Protein AF-A0A2V7DK71-F1 (afdb_monomer)

Foldseek 3Di:
DVVVVVVVVVVVVVVVVVVVVVVVVVVVVVVVVVLVVVLVVLVVVLVVLLVVLVVLLVVLVVVCPDDDDPVRNVVSVVSNVVSVVVNVVSVVVNVVSD

Mean predicted aligned error: 5.97 Å

Structure (mmCIF, N/CA/C/O backbone):
data_AF-A0A2V7DK71-F1
#
_entry.id   AF-A0A2V7DK71-F1
#
loop_
_atom_site.group_PDB
_atom_site.id
_atom_site.type_symbol
_atom_site.label_atom_id
_atom_site.label_alt_id
_atom_site.label_comp_id
_atom_site.label_asym_id
_atom_site.label_entity_id
_atom_site.label_seq_id
_atom_site.pdbx_PDB_ins_code
_atom_site.Cartn_x
_atom_site.Cartn_y
_atom_site.Cartn_z
_atom_site.occupancy
_atom_site.B_iso_or_equiv
_atom_site.auth_seq_id
_atom_site.auth_comp_id
_atom_site.auth_asym_id
_atom_site.auth_atom_id
_atom_site.pdbx_PDB_model_num
ATOM 1 N N . MET A 1 1 ? 32.443 1.389 -58.488 1.00 63.16 1 MET A N 1
ATOM 2 C CA . MET A 1 1 ? 32.569 2.344 -57.362 1.00 63.16 1 MET A CA 1
ATOM 3 C C . MET A 1 1 ? 31.303 2.381 -56.504 1.00 63.16 1 MET A C 1
ATOM 5 O O . MET A 1 1 ? 31.432 2.447 -55.292 1.00 63.16 1 MET A O 1
ATOM 9 N N . ASP A 1 2 ? 30.110 2.264 -57.099 1.00 81.75 2 ASP A N 1
ATOM 10 C CA . ASP A 1 2 ? 28.825 2.329 -56.379 1.00 81.75 2 ASP A CA 1
ATOM 11 C C . ASP A 1 2 ? 28.556 1.140 -55.438 1.00 81.75 2 ASP A C 1
ATOM 13 O O . ASP A 1 2 ? 28.267 1.338 -54.265 1.00 81.75 2 ASP A O 1
ATOM 17 N N . LEU A 1 3 ? 28.788 -0.097 -55.897 1.00 88.00 3 LEU A N 1
ATOM 18 C CA . LEU A 1 3 ? 28.565 -1.312 -55.093 1.00 88.00 3 LEU A CA 1
ATOM 19 C C . LEU A 1 3 ? 29.361 -1.327 -53.774 1.00 88.00 3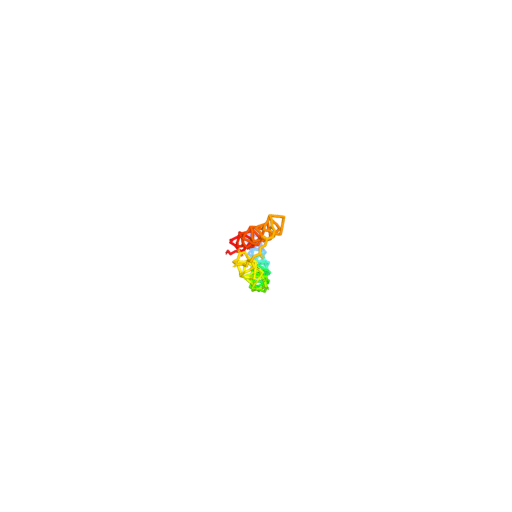 LEU A C 1
ATOM 21 O O . LEU A 1 3 ? 28.856 -1.744 -52.736 1.00 88.00 3 LEU A O 1
ATOM 25 N N . LEU A 1 4 ? 30.602 -0.837 -53.811 1.00 87.88 4 LEU A N 1
ATOM 26 C CA . LEU A 1 4 ? 31.497 -0.770 -52.651 1.00 87.88 4 LEU A CA 1
ATOM 27 C C . LEU A 1 4 ? 31.010 0.262 -51.621 1.00 87.88 4 LEU A C 1
ATOM 29 O O . LEU A 1 4 ? 31.107 0.022 -50.420 1.00 87.88 4 LEU A O 1
ATOM 33 N N . LYS A 1 5 ? 30.428 1.377 -52.086 1.00 89.69 5 LYS A N 1
ATOM 34 C CA . LYS A 1 5 ? 29.786 2.377 -51.221 1.00 89.69 5 LYS A CA 1
ATOM 35 C C . LYS A 1 5 ? 28.503 1.827 -50.604 1.00 89.69 5 LYS A C 1
ATOM 37 O O . LYS A 1 5 ? 28.343 1.919 -49.392 1.00 89.69 5 LYS A O 1
ATOM 42 N N . THR A 1 6 ? 27.638 1.192 -51.398 1.00 89.75 6 THR A N 1
ATOM 43 C CA . THR A 1 6 ? 26.405 0.561 -50.902 1.00 89.75 6 THR A CA 1
ATOM 44 C C . THR A 1 6 ? 26.704 -0.495 -49.837 1.00 89.75 6 THR A C 1
ATOM 46 O O . THR A 1 6 ? 26.080 -0.488 -48.777 1.00 89.75 6 THR A O 1
ATOM 49 N N . PHE A 1 7 ? 27.696 -1.357 -50.075 1.00 91.88 7 PHE A N 1
ATOM 50 C CA . PHE A 1 7 ? 28.109 -2.381 -49.116 1.00 91.88 7 PHE A CA 1
ATOM 51 C C . PHE A 1 7 ? 28.656 -1.779 -47.813 1.00 91.88 7 PHE A C 1
ATOM 53 O O . PHE A 1 7 ? 28.293 -2.228 -46.723 1.00 91.88 7 PHE A O 1
ATOM 60 N N . ALA A 1 8 ? 29.485 -0.732 -47.905 1.00 90.88 8 ALA A N 1
ATOM 61 C CA . ALA A 1 8 ? 30.006 -0.032 -46.733 1.00 90.88 8 ALA A CA 1
ATOM 62 C C . ALA A 1 8 ? 28.880 0.610 -45.903 1.00 90.88 8 ALA A C 1
ATOM 64 O O . ALA A 1 8 ? 28.861 0.464 -44.681 1.00 90.88 8 ALA A O 1
ATOM 65 N N . THR A 1 9 ? 27.903 1.256 -46.551 1.00 92.81 9 THR A N 1
ATOM 66 C CA . THR A 1 9 ? 26.747 1.858 -45.869 1.00 92.81 9 THR A CA 1
ATOM 67 C C . THR A 1 9 ? 25.862 0.805 -45.203 1.00 92.81 9 THR A C 1
ATOM 69 O O . THR A 1 9 ? 25.493 0.973 -44.043 1.00 92.81 9 THR A O 1
ATOM 72 N N . GLN A 1 10 ? 25.553 -0.299 -45.891 1.00 93.81 10 GLN A N 1
ATOM 73 C CA . GLN A 1 10 ? 24.758 -1.389 -45.311 1.00 93.81 10 GLN A CA 1
ATOM 74 C C . GLN A 1 10 ? 25.465 -2.044 -44.120 1.00 93.81 10 GLN A C 1
ATOM 76 O O . GLN A 1 10 ? 24.828 -2.313 -43.103 1.00 93.81 10 GLN A O 1
ATOM 81 N N . SER A 1 11 ? 26.783 -2.242 -44.207 1.00 94.62 11 SER A N 1
ATOM 82 C CA . SER A 1 11 ? 27.580 -2.787 -43.102 1.00 94.62 11 SER A CA 1
ATOM 83 C C . SER A 1 11 ? 27.588 -1.847 -41.895 1.00 94.62 11 SER A C 1
ATOM 85 O O . SER A 1 11 ? 27.372 -2.288 -40.767 1.00 94.62 11 SER A O 1
ATOM 87 N N . ALA A 1 12 ? 27.771 -0.542 -42.121 1.00 92.94 12 ALA A N 1
ATOM 88 C CA . ALA A 1 12 ? 27.716 0.460 -41.059 1.00 92.94 12 ALA A CA 1
ATOM 89 C C . ALA A 1 12 ? 26.336 0.501 -40.381 1.00 92.94 12 ALA A C 1
ATOM 91 O O . ALA A 1 12 ? 26.257 0.507 -39.152 1.00 92.94 12 ALA A O 1
ATOM 92 N N . LEU A 1 13 ? 25.255 0.450 -41.169 1.00 95.56 13 LEU A N 1
ATOM 93 C CA . LEU A 1 13 ? 23.886 0.403 -40.656 1.00 95.56 13 LEU A CA 1
ATOM 94 C C . LEU A 1 13 ? 23.629 -0.869 -39.834 1.00 95.56 13 LEU A C 1
ATOM 96 O O . LEU A 1 13 ? 23.058 -0.795 -38.750 1.00 95.56 13 LEU A O 1
ATOM 100 N N . ALA A 1 14 ? 24.084 -2.033 -40.305 1.00 94.94 14 ALA A N 1
ATOM 101 C CA . ALA A 1 14 ? 23.941 -3.293 -39.576 1.00 94.94 14 ALA A CA 1
ATOM 102 C C . ALA A 1 14 ? 24.682 -3.268 -38.227 1.00 94.94 14 ALA A C 1
ATOM 104 O O . ALA A 1 14 ? 24.135 -3.702 -37.212 1.00 94.94 14 ALA A O 1
ATOM 105 N N . ILE A 1 15 ? 25.897 -2.708 -38.190 1.00 94.88 15 ILE A N 1
ATOM 106 C CA . ILE A 1 15 ? 26.671 -2.532 -36.952 1.00 94.88 15 ILE A CA 1
ATOM 107 C C . ILE A 1 15 ? 25.954 -1.572 -35.994 1.00 94.88 15 ILE A C 1
ATOM 109 O O . ILE A 1 15 ? 25.868 -1.854 -34.795 1.00 94.88 15 ILE A O 1
ATOM 113 N N . GLN A 1 16 ? 25.416 -0.462 -36.507 1.00 95.88 16 GLN A N 1
ATOM 114 C CA . GLN A 1 16 ? 24.652 0.498 -35.711 1.00 95.88 16 GLN A CA 1
ATOM 115 C C . GLN A 1 16 ? 23.391 -0.142 -35.123 1.00 95.88 16 GLN A C 1
ATOM 117 O O . GLN A 1 16 ? 23.154 -0.018 -33.923 1.00 95.88 16 GLN A O 1
ATOM 122 N N . ASN A 1 17 ? 22.633 -0.890 -35.928 1.00 96.00 17 ASN A N 1
ATOM 123 C CA . ASN A 1 17 ? 21.453 -1.620 -35.470 1.00 96.00 17 ASN A CA 1
ATOM 124 C C . ASN A 1 17 ? 21.816 -2.635 -34.384 1.00 96.00 17 ASN A C 1
ATOM 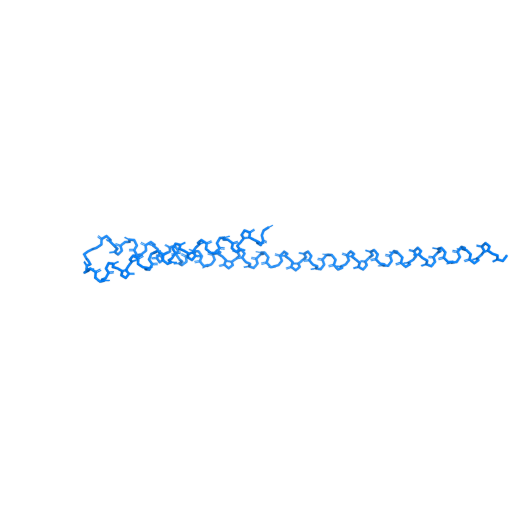126 O O . ASN A 1 17 ? 21.182 -2.659 -33.334 1.00 96.00 17 ASN A O 1
ATOM 130 N N . ALA A 1 18 ? 22.871 -3.432 -34.584 1.00 95.88 18 ALA A N 1
ATOM 1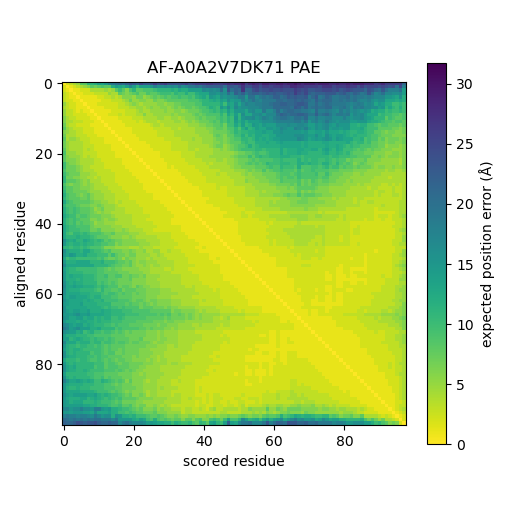31 C CA . ALA A 1 18 ? 23.330 -4.392 -33.583 1.00 95.88 18 ALA A CA 1
ATOM 132 C C . ALA A 1 18 ? 23.728 -3.713 -32.262 1.00 95.88 18 ALA A C 1
ATOM 134 O O . ALA A 1 18 ? 23.498 -4.269 -31.189 1.00 95.88 18 ALA A O 1
ATOM 135 N N . ARG A 1 19 ? 24.308 -2.507 -32.321 1.00 96.19 19 ARG A N 1
ATOM 136 C CA . ARG A 1 19 ? 24.606 -1.706 -31.129 1.00 96.19 19 ARG A CA 1
ATOM 137 C C . ARG A 1 19 ? 23.329 -1.222 -30.443 1.00 96.19 19 ARG A C 1
ATOM 139 O O . ARG A 1 19 ? 23.182 -1.475 -29.256 1.00 96.19 19 ARG A O 1
ATOM 146 N N . LEU A 1 20 ? 22.393 -0.633 -31.187 1.00 96.88 20 LEU A N 1
ATOM 147 C CA . LEU A 1 20 ? 21.106 -0.182 -30.648 1.00 96.88 20 LEU A CA 1
ATOM 148 C C . LEU A 1 20 ? 20.330 -1.328 -29.989 1.00 96.88 20 LEU A C 1
ATOM 150 O O . LEU A 1 20 ? 19.823 -1.160 -28.888 1.00 96.88 20 LEU A O 1
ATOM 154 N N . PHE A 1 21 ? 20.290 -2.512 -30.607 1.00 96.56 21 PHE A N 1
ATOM 155 C CA . PHE A 1 21 ? 19.651 -3.686 -30.008 1.00 96.56 21 PHE A CA 1
ATOM 156 C C . PHE A 1 21 ? 20.319 -4.122 -28.701 1.00 96.56 21 PHE A C 1
ATOM 158 O O . PHE A 1 21 ? 19.623 -4.494 -27.756 1.00 96.56 21 PHE A O 1
ATOM 165 N N . ARG A 1 22 ? 21.656 -4.068 -28.616 1.00 97.19 22 ARG A N 1
ATOM 166 C CA . ARG A 1 22 ? 22.370 -4.366 -27.365 1.00 97.19 22 ARG A CA 1
ATOM 167 C C . ARG A 1 22 ? 22.076 -3.335 -26.283 1.00 97.19 22 ARG A C 1
ATOM 169 O O . ARG A 1 22 ? 21.811 -3.739 -25.154 1.00 97.19 22 ARG A O 1
ATOM 176 N N . ASP A 1 23 ? 22.093 -2.053 -26.632 1.00 96.94 23 ASP A N 1
ATOM 177 C CA . ASP A 1 23 ? 21.853 -0.952 -25.697 1.00 96.94 23 ASP A CA 1
ATOM 178 C C . ASP A 1 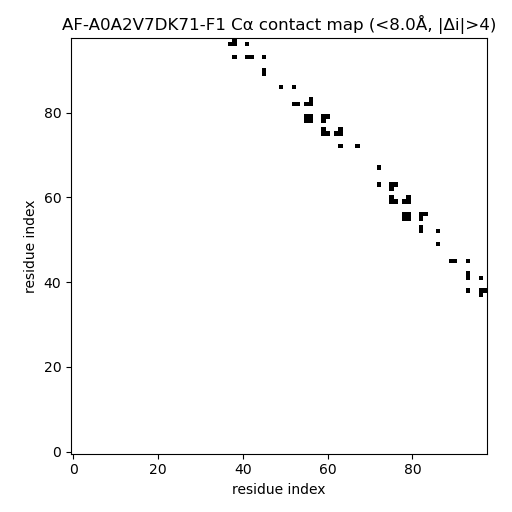23 ? 20.404 -0.994 -25.179 1.00 96.94 23 ASP A C 1
ATOM 180 O O . ASP A 1 23 ? 20.181 -0.930 -23.973 1.00 96.94 23 ASP A O 1
ATOM 184 N N . LEU A 1 24 ? 19.426 -1.241 -26.061 1.00 97.38 24 LEU A N 1
ATOM 185 C CA . LEU A 1 24 ? 18.029 -1.487 -25.684 1.00 97.38 24 LEU A CA 1
ATOM 186 C C . LEU A 1 24 ? 17.889 -2.709 -24.775 1.00 97.38 24 LEU A C 1
ATOM 188 O O . LEU A 1 24 ? 17.165 -2.664 -23.785 1.00 97.38 24 LEU A O 1
ATOM 192 N N . GLY A 1 25 ? 18.590 -3.801 -25.086 1.00 97.75 25 GLY A N 1
ATOM 193 C CA . GLY A 1 25 ? 18.585 -4.997 -24.250 1.00 97.75 25 GLY A CA 1
ATOM 194 C C . GLY A 1 25 ? 19.192 -4.753 -22.867 1.00 97.75 25 GLY A C 1
ATOM 195 O O . GLY A 1 25 ? 18.702 -5.301 -21.885 1.00 97.75 25 GLY A O 1
ATOM 196 N N . ALA A 1 26 ? 20.244 -3.938 -22.775 1.00 97.38 26 ALA A N 1
ATOM 197 C CA . ALA A 1 26 ? 20.851 -3.559 -21.504 1.00 97.38 26 ALA A CA 1
ATOM 198 C C . ALA A 1 26 ? 19.914 -2.670 -20.677 1.00 97.38 26 ALA A C 1
ATOM 200 O O . ALA A 1 26 ? 19.635 -3.012 -19.532 1.00 97.38 26 ALA A O 1
ATOM 201 N N . ALA A 1 27 ? 19.360 -1.617 -21.283 1.00 97.25 27 ALA A N 1
ATOM 202 C CA . ALA A 1 27 ? 18.404 -0.722 -20.632 1.00 97.25 27 ALA A CA 1
ATOM 203 C C . ALA A 1 27 ? 17.144 -1.467 -20.165 1.00 97.25 27 ALA A C 1
ATOM 205 O O . ALA A 1 27 ? 16.644 -1.227 -19.070 1.00 97.25 27 ALA A O 1
ATOM 206 N N . ARG A 1 28 ? 16.654 -2.423 -20.965 1.00 97.44 28 ARG A N 1
ATOM 207 C CA . ARG A 1 28 ? 15.529 -3.281 -20.585 1.00 97.44 28 ARG A CA 1
ATOM 208 C C . ARG A 1 28 ? 15.848 -4.129 -19.354 1.00 97.44 28 ARG A C 1
ATOM 210 O O . ARG A 1 28 ? 15.050 -4.139 -18.428 1.00 97.44 28 ARG A O 1
ATOM 217 N N . ARG A 1 29 ? 17.002 -4.805 -19.327 1.00 97.50 29 ARG A N 1
ATOM 218 C CA . ARG A 1 29 ? 17.412 -5.621 -18.169 1.00 97.50 29 ARG A CA 1
ATOM 219 C C . ARG A 1 29 ? 17.593 -4.783 -16.907 1.00 97.50 29 ARG A C 1
ATOM 221 O O . ARG A 1 29 ? 17.263 -5.240 -15.820 1.00 97.50 29 ARG A O 1
ATOM 228 N N . GLU A 1 30 ? 18.123 -3.572 -17.047 1.00 97.38 30 GLU A N 1
ATOM 229 C CA . GLU A 1 30 ? 18.255 -2.636 -15.931 1.00 97.38 30 GLU A CA 1
ATOM 230 C C . GLU A 1 30 ? 16.882 -2.226 -15.383 1.00 97.38 30 GLU A C 1
ATOM 232 O O . GLU A 1 30 ? 16.665 -2.286 -14.174 1.00 97.38 30 GLU A O 1
ATOM 237 N N . ALA A 1 31 ? 15.932 -1.897 -16.263 1.00 96.06 31 ALA A N 1
ATOM 238 C CA . ALA A 1 31 ? 14.563 -1.574 -15.872 1.00 96.06 31 ALA A CA 1
ATOM 239 C C . ALA A 1 31 ? 13.835 -2.765 -15.221 1.00 96.06 31 ALA A C 1
ATOM 241 O O . ALA A 1 31 ? 13.153 -2.580 -14.216 1.00 96.06 31 ALA A O 1
ATOM 242 N N . GLU A 1 32 ? 13.997 -3.978 -15.758 1.00 95.94 32 GLU A N 1
ATOM 243 C CA . GLU A 1 32 ? 13.429 -5.209 -15.189 1.00 95.94 32 GLU A CA 1
ATOM 244 C C . GLU A 1 32 ? 13.988 -5.470 -13.780 1.00 95.94 32 GLU A C 1
ATOM 246 O O . GLU A 1 32 ? 13.213 -5.619 -12.839 1.00 95.94 32 GLU A O 1
ATOM 251 N N . SER A 1 33 ? 15.311 -5.396 -13.603 1.00 96.12 33 SER A N 1
ATOM 252 C CA . SER A 1 33 ? 15.972 -5.547 -12.296 1.00 96.12 33 SER A CA 1
ATOM 253 C C . SER A 1 33 ? 15.516 -4.494 -11.277 1.00 96.12 33 SER A C 1
ATOM 255 O O . SER A 1 33 ? 15.218 -4.810 -10.124 1.00 96.12 33 SER A O 1
ATOM 257 N N . ALA A 1 34 ? 15.397 -3.231 -11.700 1.00 95.44 34 ALA A N 1
ATOM 258 C CA . ALA A 1 34 ? 14.890 -2.164 -10.842 1.00 95.44 34 ALA A CA 1
ATOM 259 C C . ALA A 1 34 ? 13.431 -2.409 -10.421 1.00 95.44 34 ALA A C 1
ATOM 261 O O . ALA A 1 34 ? 13.067 -2.147 -9.271 1.00 95.44 34 ALA A O 1
ATOM 262 N N . ASN A 1 35 ? 12.602 -2.929 -11.330 1.00 92.81 35 ASN A N 1
ATOM 263 C CA . ASN A 1 35 ? 11.216 -3.258 -11.030 1.00 92.81 35 ASN A CA 1
ATOM 264 C C . ASN A 1 35 ? 11.113 -4.441 -10.057 1.00 92.81 35 ASN A C 1
ATOM 266 O O . ASN A 1 35 ? 10.392 -4.347 -9.070 1.00 92.81 35 ASN A O 1
ATOM 270 N N . GLU A 1 36 ? 11.892 -5.505 -10.266 1.00 93.50 36 GLU A N 1
ATOM 271 C CA . GLU A 1 36 ? 11.963 -6.652 -9.351 1.00 93.50 36 GLU A CA 1
ATOM 272 C C . GLU A 1 36 ? 12.385 -6.228 -7.937 1.00 93.50 36 GLU A C 1
ATOM 274 O O . GLU A 1 36 ? 11.744 -6.607 -6.954 1.00 93.50 36 GLU A O 1
ATOM 279 N N . ALA A 1 37 ? 13.417 -5.386 -7.823 1.00 94.44 37 ALA A N 1
ATOM 280 C CA . ALA A 1 37 ? 13.869 -4.856 -6.539 1.00 94.44 37 ALA A CA 1
ATOM 281 C C . ALA A 1 37 ? 12.780 -4.020 -5.845 1.00 94.44 37 ALA A C 1
ATOM 283 O O . ALA A 1 37 ? 12.579 -4.141 -4.633 1.00 94.44 37 ALA A O 1
ATOM 284 N N . LYS A 1 38 ? 12.045 -3.201 -6.608 1.00 93.69 38 LYS A N 1
ATOM 285 C CA . LYS A 1 38 ? 10.916 -2.417 -6.095 1.00 93.69 38 LYS A CA 1
ATOM 286 C C . LYS A 1 38 ? 9.790 -3.323 -5.590 1.00 93.69 38 LYS A C 1
ATOM 288 O O . LYS A 1 38 ? 9.315 -3.111 -4.474 1.00 93.69 38 LYS A O 1
ATOM 293 N N . SER A 1 39 ? 9.378 -4.327 -6.362 1.00 93.31 39 SER A N 1
ATOM 294 C CA . SER A 1 39 ? 8.308 -5.251 -5.966 1.00 93.31 39 SER A CA 1
ATOM 295 C C . SER A 1 39 ? 8.701 -6.067 -4.732 1.00 93.31 39 SER A C 1
ATOM 297 O O . SER A 1 39 ? 7.911 -6.177 -3.796 1.00 93.31 39 SER A O 1
ATOM 299 N N . ALA A 1 40 ? 9.945 -6.552 -4.660 1.00 93.44 40 ALA A N 1
ATOM 300 C CA . ALA A 1 40 ? 10.459 -7.259 -3.486 1.00 93.44 40 ALA A CA 1
ATOM 301 C C . ALA A 1 40 ? 10.475 -6.374 -2.225 1.00 93.44 40 ALA A C 1
ATOM 303 O O . ALA A 1 40 ? 10.087 -6.817 -1.138 1.00 93.44 40 ALA A O 1
ATOM 304 N N . PHE A 1 41 ? 10.883 -5.108 -2.367 1.00 93.94 41 PHE A N 1
ATOM 305 C CA . PHE A 1 41 ? 10.856 -4.137 -1.274 1.00 93.94 41 PHE A CA 1
ATOM 306 C C . PHE A 1 41 ? 9.428 -3.894 -0.770 1.00 93.94 41 PHE A C 1
ATOM 308 O O . PHE A 1 41 ? 9.182 -3.961 0.434 1.00 93.94 41 PHE A O 1
ATOM 315 N N . LEU A 1 42 ? 8.478 -3.659 -1.678 1.00 94.69 42 LEU A N 1
ATOM 316 C CA . LEU A 1 42 ? 7.083 -3.397 -1.318 1.00 94.69 42 LEU A CA 1
ATOM 317 C C . LEU A 1 42 ? 6.413 -4.615 -0.676 1.00 94.69 42 LEU A C 1
ATOM 319 O O . LEU A 1 42 ? 5.740 -4.458 0.343 1.00 94.69 42 LEU A O 1
ATOM 323 N N . ALA A 1 43 ? 6.653 -5.820 -1.201 1.00 93.06 43 ALA A N 1
ATOM 324 C CA . ALA A 1 43 ? 6.182 -7.066 -0.598 1.00 93.06 43 ALA A CA 1
ATOM 325 C C . ALA A 1 43 ? 6.684 -7.216 0.844 1.00 93.06 43 ALA A C 1
ATOM 327 O O . ALA A 1 43 ? 5.892 -7.453 1.757 1.00 93.06 43 ALA A O 1
ATOM 328 N N . THR A 1 44 ? 7.985 -7.000 1.063 1.00 95.31 44 THR A N 1
ATOM 329 C CA . THR A 1 44 ? 8.594 -7.064 2.400 1.00 95.31 44 THR A CA 1
ATOM 330 C C . THR A 1 44 ? 7.957 -6.048 3.344 1.00 95.31 44 THR A C 1
ATOM 332 O O . THR A 1 44 ? 7.484 -6.415 4.416 1.00 95.31 44 THR A O 1
ATOM 335 N N . MET A 1 45 ? 7.867 -4.781 2.933 1.00 94.88 45 MET A N 1
ATOM 336 C CA . MET A 1 45 ? 7.284 -3.729 3.770 1.00 94.88 45 MET A CA 1
ATOM 337 C C . MET A 1 45 ? 5.815 -3.996 4.100 1.00 94.88 45 MET A C 1
ATOM 339 O O . MET A 1 45 ? 5.393 -3.790 5.234 1.00 94.88 45 MET A O 1
ATOM 343 N N . SER A 1 46 ? 5.035 -4.503 3.144 1.00 9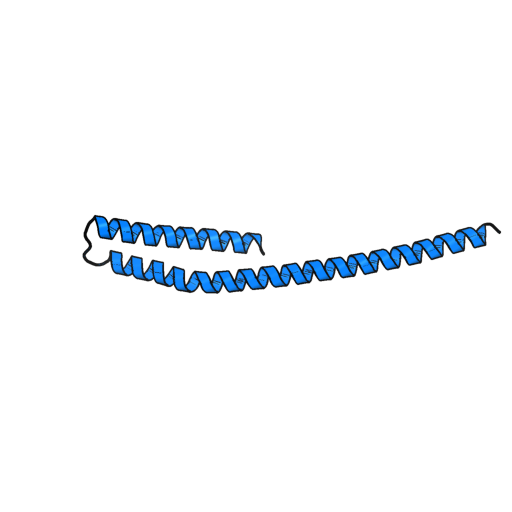5.31 46 SER A N 1
ATOM 344 C CA . SER A 1 46 ? 3.640 -4.863 3.397 1.00 95.31 46 SER A CA 1
ATOM 345 C C . SER A 1 46 ? 3.506 -5.966 4.448 1.00 95.31 46 SER A C 1
ATOM 347 O O . SER A 1 46 ? 2.682 -5.849 5.356 1.00 95.31 46 SER A O 1
ATOM 349 N N . HIS A 1 47 ? 4.341 -7.007 4.383 1.00 95.69 47 HIS A N 1
ATOM 350 C CA . HIS A 1 47 ? 4.367 -8.060 5.402 1.00 95.69 47 HIS A CA 1
ATOM 351 C C . HIS A 1 47 ? 4.715 -7.515 6.795 1.00 95.69 47 HIS A C 1
ATOM 353 O O . HIS A 1 47 ? 4.042 -7.853 7.777 1.00 95.69 47 HIS A O 1
ATOM 359 N N . GLU A 1 48 ? 5.716 -6.637 6.867 1.00 97.44 48 GLU A N 1
ATOM 360 C CA . GLU A 1 48 ? 6.166 -6.014 8.115 1.00 97.44 48 GLU A CA 1
ATOM 361 C C . GLU A 1 48 ? 5.134 -5.045 8.708 1.00 97.44 48 GLU A C 1
ATOM 363 O O . GLU A 1 48 ? 5.072 -4.904 9.924 1.00 97.44 48 GLU A O 1
ATOM 368 N N . ILE A 1 49 ? 4.279 -4.414 7.893 1.00 96.00 49 ILE A N 1
ATOM 369 C CA . ILE A 1 49 ? 3.188 -3.557 8.389 1.00 96.00 49 ILE A CA 1
ATOM 370 C C . ILE A 1 49 ? 1.943 -4.380 8.748 1.00 96.00 49 ILE A C 1
ATOM 372 O O . ILE A 1 49 ? 1.277 -4.104 9.748 1.00 96.00 49 ILE A O 1
ATOM 376 N N . ARG A 1 50 ? 1.618 -5.421 7.972 1.00 96.19 50 ARG A N 1
ATOM 377 C CA . ARG A 1 50 ? 0.430 -6.258 8.205 1.00 96.19 50 ARG A CA 1
ATOM 378 C C . ARG A 1 50 ? 0.452 -6.908 9.587 1.00 96.19 50 ARG A C 1
ATOM 380 O O . ARG A 1 50 ? -0.583 -6.979 10.243 1.00 96.19 50 ARG A O 1
ATOM 387 N N . THR A 1 51 ? 1.618 -7.360 10.041 1.00 97.75 51 THR A N 1
ATOM 388 C CA . THR A 1 51 ? 1.781 -8.025 11.344 1.00 97.75 51 THR A CA 1
ATOM 389 C C . THR A 1 51 ? 1.392 -7.129 12.534 1.00 97.75 51 THR A C 1
ATOM 391 O O . THR A 1 51 ? 0.475 -7.506 13.269 1.00 97.75 51 THR A O 1
ATOM 394 N N . PRO A 1 52 ? 2.002 -5.943 12.742 1.00 97.62 52 PRO A N 1
ATOM 395 C CA . PRO A 1 52 ? 1.608 -5.045 13.822 1.00 97.62 52 PRO A CA 1
ATOM 396 C C . PRO A 1 52 ? 0.178 -4.524 13.652 1.00 97.62 52 PRO A C 1
ATOM 398 O O . PRO A 1 52 ? -0.526 -4.388 14.649 1.00 97.62 52 PRO A O 1
ATOM 401 N N . MET A 1 53 ? -0.302 -4.302 12.424 1.00 97.50 53 MET A N 1
ATOM 402 C CA . MET A 1 53 ? -1.681 -3.847 12.214 1.00 97.50 53 MET A CA 1
ATOM 403 C C . MET A 1 53 ? -2.724 -4.900 12.588 1.00 97.50 53 MET A C 1
ATOM 405 O O . MET A 1 53 ? -3.686 -4.578 13.283 1.00 97.50 53 MET A O 1
ATOM 409 N N . ASN A 1 54 ? -2.505 -6.165 12.226 1.00 97.88 54 ASN A N 1
ATOM 410 C CA . ASN A 1 54 ? -3.357 -7.267 12.673 1.00 97.88 54 ASN A CA 1
ATOM 411 C C . ASN A 1 54 ? -3.345 -7.409 14.200 1.00 97.88 54 ASN A C 1
ATOM 413 O O . ASN A 1 54 ? -4.381 -7.706 14.794 1.00 97.88 54 ASN A O 1
ATOM 417 N N . ALA A 1 55 ? -2.201 -7.164 14.848 1.00 98.12 55 ALA A N 1
ATOM 418 C CA . ALA A 1 55 ? -2.133 -7.131 16.303 1.00 98.12 55 ALA A CA 1
ATOM 419 C C . ALA A 1 55 ? -2.969 -5.974 16.879 1.00 98.12 55 ALA A C 1
ATOM 421 O O . ALA A 1 55 ? -3.755 -6.207 17.791 1.00 98.12 55 ALA A O 1
ATOM 422 N N . VAL A 1 56 ? -2.873 -4.758 16.328 1.00 97.81 56 VAL A N 1
ATOM 423 C CA . VAL A 1 56 ? -3.681 -3.599 16.759 1.00 97.81 56 VAL A CA 1
ATOM 424 C C . VAL A 1 56 ? -5.182 -3.861 16.593 1.00 97.81 56 VAL A C 1
ATOM 426 O O . VAL A 1 56 ? -5.938 -3.613 17.529 1.00 97.81 56 VAL A O 1
ATOM 429 N N . ILE A 1 57 ? -5.612 -4.412 15.453 1.00 98.06 57 ILE A N 1
ATOM 430 C CA . ILE A 1 57 ? -7.017 -4.777 15.184 1.00 98.06 57 ILE A CA 1
ATOM 431 C C . ILE A 1 57 ? -7.493 -5.879 16.139 1.00 98.06 57 ILE A C 1
ATOM 433 O O . ILE A 1 57 ? -8.599 -5.818 16.676 1.00 98.06 57 ILE A O 1
ATOM 437 N N . GLY A 1 58 ? -6.654 -6.888 16.385 1.00 98.00 58 GLY A N 1
ATOM 438 C CA . GLY A 1 58 ? -6.955 -7.951 17.340 1.00 98.00 58 GLY A CA 1
ATOM 439 C C . GLY A 1 58 ? -7.110 -7.415 18.764 1.00 98.00 58 GLY A C 1
ATOM 440 O O . GLY A 1 58 ? -8.081 -7.741 19.444 1.00 98.00 58 GLY A O 1
ATOM 441 N N . MET A 1 59 ? -6.192 -6.551 19.204 1.00 98.31 59 MET A N 1
ATOM 442 C CA . MET A 1 59 ? -6.218 -5.960 20.545 1.00 98.31 59 MET A CA 1
ATOM 443 C C . MET A 1 59 ? -7.385 -4.992 20.729 1.00 98.31 59 MET A C 1
ATOM 445 O O . MET A 1 59 ? -8.025 -5.028 21.778 1.00 98.31 59 MET A O 1
ATOM 449 N N . SER A 1 60 ? -7.723 -4.179 19.723 1.00 97.94 60 SER A N 1
ATOM 450 C CA . SER A 1 60 ? -8.927 -3.342 19.776 1.00 97.94 60 SER A CA 1
ATOM 451 C C . SER A 1 60 ? -10.199 -4.193 19.801 1.00 97.94 60 SER A C 1
ATOM 453 O O . SER A 1 60 ? -11.121 -3.888 20.551 1.00 97.94 60 SER A O 1
ATOM 455 N N . GLY A 1 61 ? -10.230 -5.317 19.077 1.00 97.75 61 GLY A N 1
ATOM 456 C CA . GLY A 1 61 ? -11.310 -6.301 19.153 1.00 97.75 61 GLY A CA 1
ATOM 457 C C . GLY A 1 61 ? -11.474 -6.922 20.545 1.00 97.75 61 GLY A C 1
ATOM 458 O O . GLY A 1 61 ? -12.596 -7.029 21.034 1.00 97.75 61 GLY A O 1
ATOM 459 N N . LEU A 1 62 ? -10.375 -7.295 21.208 1.00 98.19 62 LEU A N 1
ATOM 460 C CA . LEU A 1 62 ? -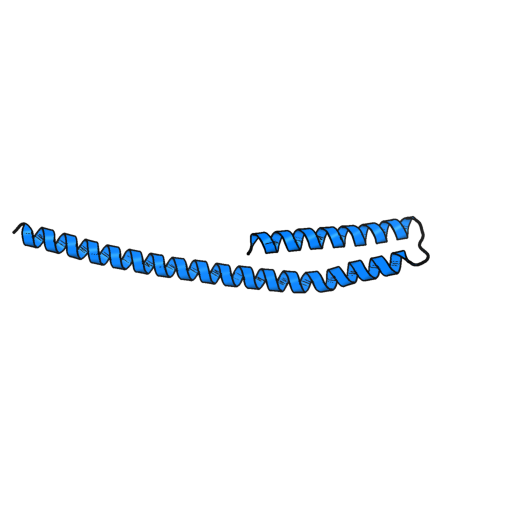10.408 -7.786 22.591 1.00 98.19 62 LEU A CA 1
ATOM 461 C C . LEU A 1 62 ? -10.872 -6.699 23.568 1.00 98.19 62 LEU A C 1
ATOM 463 O O . LEU A 1 62 ? -11.699 -6.983 24.431 1.00 98.19 62 LEU A O 1
ATOM 467 N N . LEU A 1 63 ? -10.391 -5.463 23.403 1.00 98.25 63 LEU A N 1
ATOM 468 C CA . LEU A 1 63 ? -10.786 -4.316 24.222 1.00 98.25 63 LEU A CA 1
ATOM 469 C C . LEU A 1 63 ? -12.287 -4.018 24.099 1.00 98.25 63 LEU A C 1
ATOM 471 O O . LEU A 1 63 ? -12.951 -3.778 25.097 1.00 98.25 63 LEU A O 1
ATOM 475 N N . LEU A 1 64 ? -12.857 -4.112 22.895 1.00 98.25 64 LEU A N 1
ATOM 476 C CA . LEU A 1 64 ? -14.292 -3.901 22.664 1.00 98.25 64 LEU A CA 1
ATOM 477 C C . LEU A 1 64 ? -15.200 -4.915 23.380 1.00 98.25 64 LEU A C 1
ATOM 479 O O . LEU A 1 64 ? -16.392 -4.635 23.555 1.00 98.25 64 LEU A O 1
ATOM 483 N N . ASN A 1 65 ? -14.639 -6.055 23.800 1.00 98.19 65 ASN A N 1
ATOM 484 C CA . ASN A 1 65 ? -15.316 -7.088 24.584 1.00 98.19 65 ASN A CA 1
ATOM 485 C C . ASN A 1 65 ? -15.195 -6.879 26.108 1.00 98.19 65 ASN A C 1
ATOM 487 O O . ASN A 1 65 ? -15.683 -7.717 26.866 1.00 98.19 65 ASN A O 1
ATOM 491 N N . THR A 1 66 ? -14.553 -5.802 26.575 1.00 98.38 66 THR A N 1
ATOM 492 C CA . THR A 1 66 ? -14.505 -5.437 28.000 1.00 98.38 66 THR A CA 1
ATOM 493 C C . THR A 1 66 ? -15.578 -4.404 28.349 1.00 98.38 66 THR A C 1
ATOM 495 O O . THR A 1 66 ? -16.256 -3.854 27.477 1.00 98.38 66 THR A O 1
ATOM 498 N N . GLU A 1 67 ? -15.733 -4.108 29.640 1.00 98.50 67 GLU A N 1
ATOM 499 C CA . GLU A 1 67 ? -16.493 -2.933 30.068 1.00 98.50 67 GLU A CA 1
ATOM 500 C C . GLU A 1 67 ? -15.733 -1.667 29.651 1.00 98.50 67 GLU A C 1
ATOM 502 O O . GLU A 1 67 ? -14.561 -1.498 29.985 1.00 98.50 67 GLU A O 1
ATOM 507 N N . LEU A 1 68 ? -16.398 -0.808 28.882 1.00 98.50 68 LEU A N 1
ATOM 508 C CA . LEU A 1 68 ? -15.878 0.458 28.371 1.00 98.50 68 LEU A CA 1
ATOM 509 C C . LEU A 1 68 ? -16.949 1.527 28.565 1.00 98.50 68 LEU A C 1
ATOM 511 O O . LEU A 1 68 ? -18.143 1.239 28.434 1.00 98.50 68 LEU A O 1
ATOM 515 N N . THR A 1 69 ? -16.529 2.764 28.818 1.00 98.75 69 THR A N 1
ATOM 516 C CA . THR A 1 69 ? -17.428 3.910 28.653 1.00 98.75 69 THR A CA 1
ATOM 517 C C . THR A 1 69 ? -17.781 4.094 27.173 1.00 98.75 69 THR A C 1
ATOM 519 O O . THR A 1 69 ? -17.112 3.559 26.287 1.00 98.75 69 THR A O 1
ATOM 522 N N . GLU A 1 70 ? -18.829 4.866 26.891 1.00 98.38 70 GLU A N 1
ATOM 523 C CA . GLU A 1 70 ? -19.239 5.183 25.516 1.00 98.38 70 GLU A CA 1
ATOM 524 C C . GLU A 1 70 ? -18.097 5.824 24.710 1.00 98.38 70 GLU A C 1
ATOM 526 O O . GLU A 1 70 ? -17.785 5.378 23.611 1.00 98.38 70 G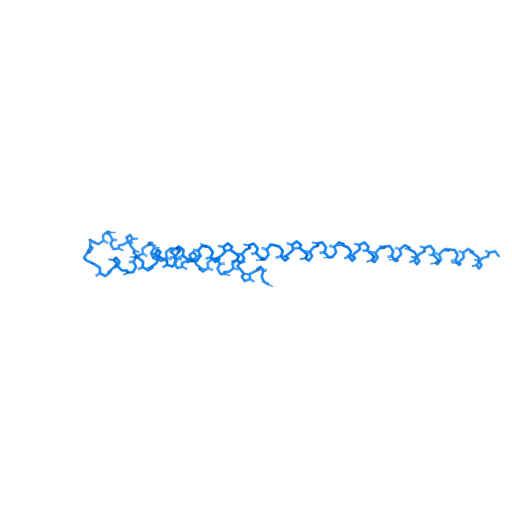LU A O 1
ATOM 531 N N . GLU A 1 71 ? -17.391 6.785 25.308 1.00 98.56 71 GLU A N 1
ATOM 532 C CA . GLU A 1 71 ? -16.241 7.456 24.692 1.00 98.56 71 GLU A CA 1
ATOM 533 C C . GLU A 1 71 ? -15.073 6.489 24.416 1.00 98.56 71 GLU A C 1
ATOM 535 O O . GLU A 1 71 ? -14.484 6.496 23.338 1.00 98.56 71 GLU A O 1
ATOM 540 N N . GLN A 1 72 ? -14.754 5.596 25.360 1.00 98.75 72 GLN A N 1
ATOM 541 C CA . GLN A 1 72 ? -13.701 4.593 25.164 1.00 98.75 72 GLN A CA 1
ATOM 542 C C . GLN A 1 72 ? -14.054 3.588 24.063 1.00 98.75 72 GLN A C 1
ATOM 544 O O . GLN A 1 72 ? -13.168 3.138 23.332 1.00 98.75 72 GLN A O 1
ATOM 549 N N . ARG A 1 73 ? -15.338 3.228 23.949 1.00 98.56 73 ARG A N 1
ATOM 550 C CA . ARG A 1 73 ? -15.833 2.363 22.877 1.00 98.56 73 ARG A CA 1
ATOM 551 C C . ARG A 1 73 ? -15.662 3.032 21.517 1.00 98.56 73 ARG A C 1
ATOM 553 O O . ARG A 1 73 ? -15.105 2.394 20.628 1.00 98.56 73 ARG A O 1
ATOM 560 N N . ASP A 1 74 ? -16.042 4.301 21.386 1.00 98.56 74 ASP A N 1
ATOM 561 C CA . ASP A 1 74 ? -15.882 5.070 20.144 1.00 98.56 74 ASP A CA 1
ATOM 562 C C . ASP A 1 74 ? -14.406 5.157 19.707 1.00 98.56 74 ASP A C 1
ATOM 564 O O . ASP A 1 74 ? -14.061 4.910 18.546 1.00 98.56 74 ASP A O 1
ATOM 568 N N . TYR A 1 75 ? -13.489 5.373 20.659 1.00 98.44 75 TYR A N 1
ATOM 569 C CA . TYR A 1 75 ? -12.049 5.326 20.389 1.00 98.44 75 TYR A CA 1
ATOM 570 C C . TYR A 1 75 ? -11.582 3.953 19.895 1.00 98.44 75 TYR A C 1
ATOM 572 O O . TYR A 1 75 ? -10.848 3.866 18.908 1.00 98.44 75 TYR A O 1
ATOM 580 N N . ALA A 1 76 ? -12.002 2.869 20.549 1.00 98.31 76 ALA A N 1
ATOM 581 C CA . ALA A 1 76 ? -11.607 1.519 20.160 1.00 98.31 76 ALA A CA 1
ATOM 582 C C . ALA A 1 76 ? -12.176 1.110 18.784 1.00 98.31 76 ALA A C 1
ATOM 584 O O . ALA A 1 76 ? -11.468 0.483 17.990 1.00 98.31 76 ALA A O 1
ATOM 585 N N . GLU A 1 77 ? -13.412 1.504 18.464 1.00 98.38 77 GLU A N 1
ATOM 586 C CA . GLU A 1 77 ? -14.035 1.301 17.146 1.00 98.38 77 GLU A CA 1
ATOM 587 C C . GLU A 1 77 ? -13.329 2.109 16.050 1.00 98.38 77 GLU A C 1
ATOM 589 O O . GLU A 1 77 ? -13.050 1.588 14.963 1.00 98.38 77 GLU A O 1
ATOM 594 N N . THR A 1 78 ? -12.948 3.351 16.352 1.00 98.38 78 THR A N 1
ATOM 595 C CA . THR A 1 78 ? -12.176 4.204 15.440 1.00 98.38 78 THR A CA 1
ATOM 596 C C . THR A 1 78 ? -10.797 3.610 15.149 1.00 98.38 78 THR A C 1
ATOM 598 O O . THR A 1 78 ? -10.390 3.531 13.989 1.00 98.38 78 THR A O 1
ATOM 601 N N . VAL A 1 79 ? -10.083 3.127 16.172 1.00 98.25 79 VAL A N 1
ATOM 602 C CA . VAL A 1 79 ? -8.782 2.456 15.997 1.00 98.25 79 VAL A CA 1
ATOM 603 C C . VAL A 1 79 ? -8.925 1.205 15.132 1.00 98.25 79 VAL A C 1
ATOM 605 O O . VAL A 1 79 ? -8.130 0.996 14.215 1.00 98.25 79 VAL A O 1
ATOM 608 N N . ARG A 1 80 ? -9.948 0.382 15.393 1.00 98.00 80 ARG A N 1
ATOM 609 C CA . ARG A 1 80 ? -10.202 -0.842 14.626 1.00 98.00 80 ARG A CA 1
ATOM 610 C C . ARG A 1 80 ? -10.496 -0.546 13.155 1.00 98.00 80 ARG A C 1
ATOM 612 O O . ARG A 1 80 ? -9.815 -1.086 12.289 1.00 98.00 80 ARG A O 1
ATOM 619 N N . SER A 1 81 ? -11.457 0.336 12.884 1.00 97.88 81 SER A N 1
ATOM 620 C CA . SER A 1 81 ? -11.856 0.688 11.514 1.00 97.88 81 SER A CA 1
ATOM 621 C C . SER A 1 81 ? -10.723 1.361 10.733 1.00 97.88 81 SER A C 1
ATOM 623 O O . SER A 1 81 ? -10.521 1.060 9.558 1.00 97.88 81 SER A O 1
ATOM 625 N N . SER A 1 82 ? -9.917 2.196 11.396 1.00 97.88 82 SER A N 1
ATOM 626 C CA . SER A 1 82 ? -8.706 2.778 10.805 1.00 97.88 82 SER A CA 1
ATOM 627 C C . SER A 1 82 ? -7.667 1.710 10.462 1.00 97.88 82 SER A C 1
ATOM 629 O O . SER A 1 82 ? -7.004 1.802 9.429 1.00 97.88 82 SER A O 1
ATOM 631 N N . GLY A 1 83 ? -7.529 0.681 11.304 1.00 97.50 83 GLY A N 1
ATOM 632 C CA . GLY A 1 83 ? -6.632 -0.436 11.036 1.00 97.50 83 GLY A CA 1
ATOM 633 C C . GLY A 1 83 ? -7.057 -1.258 9.821 1.00 97.50 83 GLY A C 1
ATOM 634 O O . GLY A 1 83 ? -6.228 -1.533 8.952 1.00 97.50 83 GLY A O 1
ATOM 635 N N . ASP A 1 84 ? -8.348 -1.580 9.725 1.00 97.44 84 ASP A N 1
ATOM 636 C CA . ASP A 1 84 ? -8.927 -2.284 8.574 1.00 97.44 84 ASP A CA 1
ATOM 637 C C . ASP A 1 84 ? -8.763 -1.468 7.274 1.00 97.44 84 ASP A C 1
ATOM 639 O O . ASP A 1 84 ? -8.363 -1.998 6.230 1.00 97.44 84 ASP A O 1
ATOM 643 N N . ALA A 1 85 ? -8.997 -0.152 7.338 1.00 97.56 85 ALA A N 1
ATOM 644 C CA . ALA A 1 85 ? -8.797 0.752 6.208 1.00 97.56 85 ALA A CA 1
ATOM 645 C C . ALA A 1 85 ? -7.325 0.807 5.761 1.00 97.56 85 ALA A C 1
ATOM 647 O O . ALA A 1 85 ? -7.038 0.735 4.566 1.00 97.56 85 ALA A O 1
ATOM 648 N N . LEU A 1 86 ? -6.378 0.878 6.703 1.00 96.38 86 LEU A N 1
ATOM 649 C CA . LEU A 1 86 ? -4.951 0.901 6.380 1.00 96.38 86 LEU A CA 1
ATOM 650 C C . LEU A 1 86 ? -4.494 -0.400 5.706 1.00 96.38 86 LEU A C 1
ATOM 652 O O . LEU A 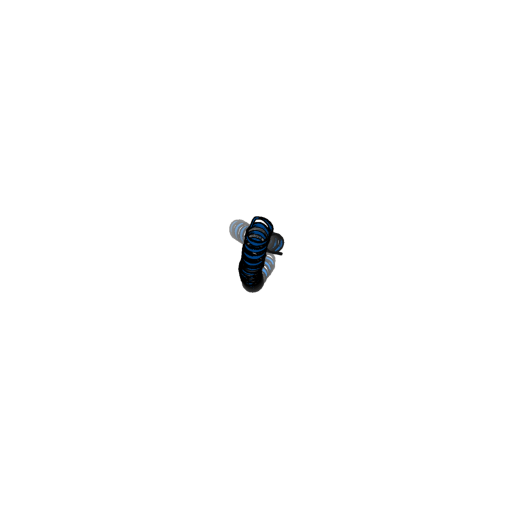1 86 ? -3.741 -0.349 4.734 1.00 96.38 86 LEU A O 1
ATOM 656 N N . LEU A 1 87 ? -4.965 -1.560 6.175 1.00 96.31 87 LEU A N 1
ATOM 657 C CA . LEU A 1 87 ? -4.668 -2.842 5.528 1.00 96.31 87 LEU A CA 1
ATOM 658 C C . LEU A 1 87 ? -5.201 -2.904 4.093 1.00 96.31 87 LEU A C 1
ATOM 660 O O . LEU A 1 87 ? -4.531 -3.463 3.227 1.00 96.31 87 LEU A O 1
ATOM 664 N N . THR A 1 88 ? -6.362 -2.301 3.836 1.00 95.88 88 THR A N 1
ATOM 665 C CA . THR A 1 88 ? -6.928 -2.193 2.483 1.00 95.88 88 THR A CA 1
ATOM 666 C C . THR A 1 88 ? -6.007 -1.376 1.576 1.00 95.88 88 THR A C 1
ATOM 668 O O . THR A 1 88 ? -5.561 -1.881 0.552 1.00 95.88 88 THR A O 1
ATOM 671 N N . VAL A 1 89 ? -5.604 -0.176 2.012 1.00 95.25 89 VAL A N 1
ATOM 672 C CA . VAL A 1 89 ? -4.672 0.687 1.258 1.00 95.25 89 VAL A CA 1
ATOM 673 C C . VAL A 1 89 ? -3.344 -0.019 0.973 1.00 95.25 89 VAL A C 1
ATOM 675 O O . VAL A 1 89 ? -2.797 0.089 -0.122 1.00 95.25 89 VAL A O 1
ATOM 678 N N . ILE A 1 90 ? -2.807 -0.753 1.948 1.00 93.44 90 ILE A N 1
ATOM 679 C CA . ILE A 1 90 ? -1.551 -1.493 1.780 1.00 93.44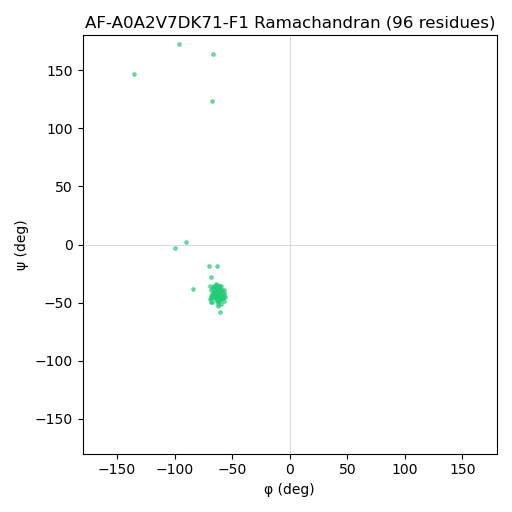 90 ILE A CA 1
ATOM 680 C C . ILE A 1 90 ? -1.690 -2.612 0.741 1.00 93.44 90 ILE A C 1
ATOM 682 O O . ILE A 1 90 ? -0.762 -2.825 -0.041 1.00 93.44 90 ILE A O 1
ATOM 686 N N . ASN A 1 91 ? -2.816 -3.329 0.734 1.00 90.81 91 ASN A N 1
ATOM 687 C CA . ASN A 1 91 ? -3.068 -4.367 -0.264 1.00 90.81 91 ASN A CA 1
ATOM 688 C C . ASN A 1 91 ? -3.204 -3.755 -1.669 1.00 90.81 91 ASN A C 1
ATOM 690 O O . ASN A 1 91 ? -2.563 -4.245 -2.593 1.00 90.81 91 ASN A O 1
ATOM 694 N N . ASP A 1 92 ? -3.904 -2.627 -1.812 1.00 92.81 92 ASP A N 1
ATOM 695 C CA . ASP A 1 92 ? -4.045 -1.934 -3.102 1.00 92.81 92 ASP A CA 1
ATOM 696 C C . ASP A 1 92 ? -2.684 -1.484 -3.678 1.00 92.81 92 ASP A C 1
ATOM 698 O O . ASP A 1 92 ? -2.433 -1.571 -4.883 1.00 92.81 92 ASP A O 1
ATOM 702 N N . VAL A 1 93 ? -1.763 -1.026 -2.819 1.00 89.19 93 VAL A N 1
ATOM 703 C CA . VAL A 1 93 ? -0.399 -0.634 -3.228 1.00 89.19 93 VAL A CA 1
ATOM 704 C C . VAL A 1 93 ? 0.424 -1.836 -3.705 1.00 89.19 93 VAL A C 1
ATOM 706 O O . VAL A 1 93 ? 1.221 -1.702 -4.642 1.00 89.19 93 VAL A O 1
ATOM 709 N N . LEU A 1 94 ? 0.251 -3.005 -3.081 1.00 88.38 94 LEU A N 1
ATOM 710 C CA . LEU A 1 94 ? 0.894 -4.240 -3.532 1.00 88.38 94 LEU A CA 1
ATOM 711 C C . LEU A 1 94 ? 0.356 -4.705 -4.885 1.00 88.38 94 LEU A C 1
ATOM 713 O O . LEU A 1 94 ? 1.152 -5.061 -5.755 1.00 88.38 94 LEU A O 1
ATOM 717 N N . ASP A 1 95 ? -0.962 -4.668 -5.069 1.00 87.81 95 ASP A N 1
ATOM 718 C CA . ASP A 1 95 ? -1.613 -5.112 -6.303 1.00 87.81 95 ASP A CA 1
ATOM 719 C C . ASP A 1 95 ? -1.195 -4.249 -7.502 1.00 87.81 95 ASP A C 1
ATOM 721 O O . ASP A 1 95 ? -0.983 -4.770 -8.591 1.00 87.81 95 ASP A O 1
ATOM 725 N N . PHE A 1 96 ? -0.973 -2.943 -7.308 1.00 80.25 96 PHE A N 1
ATOM 726 C CA . PHE A 1 96 ? -0.430 -2.064 -8.357 1.00 80.25 96 PHE A CA 1
ATOM 727 C C . PHE A 1 96 ? 1.053 -2.332 -8.686 1.00 80.25 96 PHE A C 1
ATOM 729 O O . PHE A 1 96 ? 1.562 -1.888 -9.717 1.00 80.25 96 PHE A O 1
ATOM 736 N N . SER A 1 97 ? 1.772 -3.002 -7.786 1.00 75.31 97 SER A N 1
ATOM 737 C CA . SER A 1 97 ? 3.215 -3.255 -7.898 1.00 75.31 97 SER A CA 1
ATOM 738 C C . SER A 1 97 ? 3.556 -4.660 -8.406 1.00 75.31 97 SER A C 1
ATOM 740 O O . SER A 1 97 ? 4.743 -4.967 -8.566 1.00 75.31 97 SER A O 1
ATOM 742 N N . SER A 1 98 ? 2.531 -5.492 -8.617 1.00 62.44 98 SER A N 1
ATOM 743 C CA . SER A 1 98 ? 2.597 -6.869 -9.122 1.00 62.44 98 SER A CA 1
ATOM 744 C C . SER A 1 98 ? 2.287 -6.908 -10.616 1.00 62.44 98 SER A C 1
ATOM 746 O O . SER A 1 98 ? 2.963 -7.683 -11.327 1.00 62.44 98 SER A O 1
#

Nearest PDB structures (foldseek):
  4mtx-assembly2_C  TM=7.643E-01  e=7.802E-06  Arabidopsis thaliana
  4wpe-assembly1_A-2  TM=6.142E-01  e=3.971E+00  Saccharomyces cerevisiae S288C

Secondary structure (DSSP, 8-state):
-HHHHHHHHHHHHHHHHHHHHHHHHHHHHHHHHHHHHHHHHHHHHHHHHHHHHHHHHHHHHHHHTS---HHHHHHHHHHHHHHHHHHHHHHHHHHTT-

Sequence (98 aa):
MDLLKTFATQSALAIQNARLFRDLGAARREAESANEAKSAFLATMSHEIRTPMNAVIGMSGLLLNTELTEEQRDYAETVRSSGDALLTVINDVLDFSS

Solvent-accessible surface area (backbone atoms only — not comparable to full-atom values): 5305 Å² total; per-residue (Å²): 117,64,68,63,51,53,51,51,51,52,51,52,50,52,54,49,49,56,47,50,55,50,52,52,52,50,54,49,52,52,53,51,52,52,48,52,54,50,35,54,50,50,54,52,53,47,55,66,49,47,55,60,42,51,49,50,34,50,51,28,54,56,54,70,73,48,95,65,55,73,69,57,43,52,52,35,53,50,53,29,54,51,38,57,52,50,54,50,56,51,48,55,56,49,63,76,54,110

pLDDT: mean 94.61, std 6.09, range [62.44, 98.75]

Radius of gyration: 28.74 Å; Cα contacts (8 Å, |Δi|>4): 32; chains: 1; bounding box: 52×16×87 Å